Protein 2AYD (pdb70)

GO terms:
  GO:0005634 nucleus (C, IDA)
  GO:0009751 response to salicylic acid (P, IEP)
  GO:0003677 DNA binding (F, IMP)
  GO:0003700 DNA-binding transcription factor activity (F, IDA)
  GO:0045893 positive regulation of DNA-templated transcription (P, IDA)
  GO:0008270 zinc ion binding (F, IDA)
  GO:0009863 salicylic acid mediated signaling pathway (P, IEP)
  GO:0005739 mitochondrion (C, HDA)
  GO:0000976 transcription cis-regulatory region binding (F, IPI)

Nearest PDB structures (foldseek):
  2ayd-assembly1_A  TM=1.013E+00  e=5.199E-15  Arabidopsis thaliana
  8k31-assembly1_B  TM=9.287E-01  e=2.808E-09  Arabidopsis thaliana
  2lex-assembly1_A  TM=8.258E-01  e=3.107E-06  Arabidopsis thaliana
  6j4f-assembly1_F  TM=8.695E-01  e=2.543E-05  Arabidopsis thaliana
  6j4g-assembly1_B  TM=8.367E-01  e=2.135E-05  Arabidopsis thaliana

Sequence (76 aa):
SRIVVHTQTLFDIVNDGYRWRKYGQKSVKGSPYPRSYYRCSSPGCPVKKHVERSSHDTKLLITTYEGKHDHDMPPG

Organism: Arabidopsis thaliana (NCBI:txid3702)

InterPro domains:
  IPR003657 WRKY domain [PF03106] (111-167)
  IPR003657 WRKY domain [PF03106] (307-364)
  IPR003657 WRKY domain [PS50811] (105-169)
  IPR003657 WRKY domain [PS50811] (301-366)
  IPR003657 WRKY domain [SM00774] (110-168)
  IPR003657 WRKY domain [SM00774] (306-365)
  IPR036576 WRKY domain superfamily [G3DSA:2.20.25.80] (103-170)
  IPR036576 WRKY domain superfamily [G3DSA:2.20.25.80] (293-359)
  IPR036576 WRKY domain superfamily [SSF118290] (106-169)
  IPR036576 WRKY domain superfamily [SSF118290] (300-366)
  IPR044810 WRKY transcription factor, plant [PTHR31221] (262-392)

Radius of gyration: 12.63 Å; Cα contacts (8 Å, |Δi|>4): 149; chains: 1; bounding box: 35×25×20 Å

CATH classification: 2.20.25.80

Secondary structure (DSSP, 8-state):
-EEEEEEE-SSS----SS-EEEEEEE--TT-SS-EEEEEE-STT---EEEEEE-SSSTTEEEEEEES--SSPPPP-

B-factor: mean 21.08, std 7.15, range [11.04, 48.12]

Foldseek 3Di:
DKDKDKDQAPDQDDCPLFDWDWDDWDPDPQDPDTKTKIDTPPPPFGKIKIWDQDNVDRSIIMIMMDHDGPDDRDDD

Solvent-accessible surface area: 5563 Å² total; per-residue (Å²): 82,166,111,70,59,111,34,126,29,162,158,82,137,35,140,33,29,52,122,44,152,98,107,28,96,135,112,26,203,65,19,122,111,52,69,14,47,33,133,8,22,27,127,75,19,90,3,93,12,39,15,35,22,10,59,182,46,88,101,31,4,33,3,24,27,78,26,154,50,97,52,127,109,32,119,121

Structure (mmCIF, N/CA/C/O backbone):
data_2AYD
#
_entry.id   2AYD
#
_cell.length_a   45.552
_cell.length_b   45.552
_cell.length_c   68.962
_cell.angle_alpha   90.00
_cell.angle_beta   90.00
_cell.angle_gamma   120.00
#
_symmetry.space_group_name_H-M   'P 32 2 1'
#
loop_
_entity.id
_entity.type
_entity.pdbx_description
1 polymer 'WRKY transcription factor 1'
2 non-polymer 'ZINC ION'
3 non-polymer 'SUCCINIC ACID'
4 water water
#
loop_
_atom_site.group_PDB
_atom_site.id
_atom_site.type_symbol
_atom_site.label_atom_id
_atom_site.label_alt_id
_atom_site.label_comp_id
_atom_site.label_asym_id
_atom_site.label_entity_id
_atom_site.label_seq_id
_atom_site.pdbx_PDB_ins_code
_atom_site.Cartn_x
_atom_site.Cartn_y
_atom_site.Cartn_z
_atom_site.occupancy
_atom_site.B_iso_or_equiv
_atom_site.auth_seq_id
_atom_site.auth_comp_id
_atom_site.auth_asym_id
_atom_site.auth_atom_id
_atom_site.pdbx_PDB_model_num
ATOM 1 N N . SER A 1 1 ? 14.367 4.293 -1.806 1.00 39.36 293 SER A N 1
ATOM 2 C CA . SER A 1 1 ? 15.159 4.469 -0.571 1.00 39.36 293 SER A CA 1
ATOM 3 C C . SER A 1 1 ? 16.488 3.768 -0.791 1.00 37.95 293 SER A C 1
ATOM 4 O O . SER A 1 1 ? 16.642 3.148 -1.825 1.00 39.61 293 SER A O 1
ATOM 7 N N . ARG A 1 2 ? 17.443 3.856 0.143 1.00 35.43 294 ARG A N 1
ATOM 8 C CA . ARG A 1 2 ? 18.766 3.255 -0.078 1.00 33.30 294 ARG A CA 1
ATOM 9 C C . ARG A 1 2 ? 19.235 2.368 1.061 1.00 30.96 294 ARG A C 1
ATOM 10 O O . ARG A 1 2 ? 19.187 2.730 2.240 1.00 29.94 294 ARG A O 1
ATOM 18 N N . ILE A 1 3 ? 19.689 1.178 0.707 1.00 27.25 295 ILE A N 1
ATOM 19 C CA . ILE A 1 3 ? 20.218 0.261 1.698 1.00 25.08 295 ILE A CA 1
ATOM 20 C C . ILE A 1 3 ? 21.411 -0.456 1.129 1.00 21.83 295 ILE A C 1
ATOM 21 O O . ILE A 1 3 ? 21.393 -0.872 -0.017 1.00 18.20 295 ILE A O 1
ATOM 26 N N . VAL A 1 4 ? 22.448 -0.558 1.937 1.00 19.85 296 VAL A N 1
ATOM 27 C CA . VAL A 1 4 ? 23.680 -1.219 1.554 1.00 18.77 296 VAL A CA 1
ATOM 28 C C . VAL A 1 4 ? 23.783 -2.553 2.294 1.00 18.47 296 VAL A C 1
ATOM 29 O O . VAL A 1 4 ? 23.469 -2.664 3.472 1.00 18.75 296 VAL A O 1
ATOM 33 N N . VAL A 1 5 ? 24.256 -3.567 1.586 1.00 17.26 297 VAL A N 1
ATOM 34 C CA . VAL A 1 5 ? 24.486 -4.886 2.128 1.00 17.84 297 VAL A CA 1
ATOM 35 C C . VAL A 1 5 ? 25.881 -5.339 1.725 1.00 17.92 297 VAL A C 1
ATOM 36 O O . VAL A 1 5 ? 26.301 -5.124 0.603 1.00 18.53 297 VAL A O 1
ATOM 40 N N . HIS A 1 6 ? 26.601 -5.932 2.668 1.00 16.85 298 HIS A N 1
ATOM 41 C CA . HIS A 1 6 ? 27.908 -6.503 2.437 1.00 16.71 298 HIS A CA 1
ATOM 42 C C . HIS A 1 6 ? 27.775 -8.013 2.535 1.00 16.05 298 HIS A C 1
ATOM 43 O O . HIS A 1 6 ? 27.092 -8.517 3.420 1.00 17.32 298 HIS A O 1
ATOM 50 N N . THR A 1 7 ? 28.447 -8.731 1.635 1.00 15.47 299 THR A N 1
ATOM 51 C CA . THR A 1 7 ? 28.449 -10.165 1.614 1.00 16.25 299 THR A CA 1
ATOM 52 C C . THR A 1 7 ? 29.881 -10.666 1.536 1.00 16.82 299 THR A C 1
ATOM 53 O O . THR A 1 7 ? 30.631 -10.270 0.657 1.00 16.11 299 THR A O 1
ATOM 57 N N . GLN A 1 8 ? 30.259 -11.550 2.445 1.00 15.92 300 GLN A N 1
ATOM 58 C CA . GLN A 1 8 ? 31.570 -12.158 2.389 1.00 17.14 300 GLN A CA 1
ATOM 59 C C . GLN A 1 8 ? 31.498 -13.384 1.492 1.00 16.48 300 GLN A C 1
ATOM 60 O O . GLN A 1 8 ? 3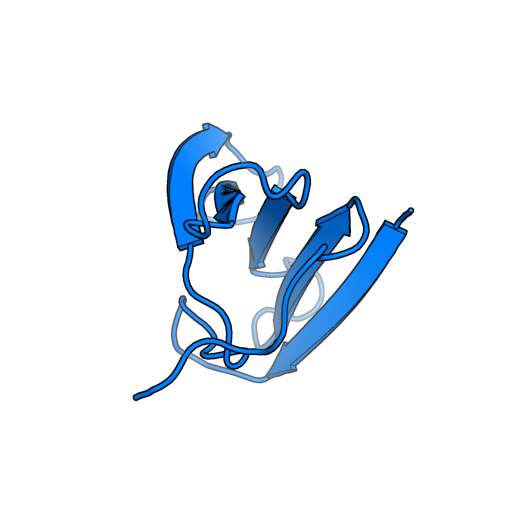0.886 -14.386 1.845 1.00 16.76 300 GLN A O 1
ATOM 66 N N . THR A 1 9 ? 32.041 -13.260 0.281 1.00 15.84 301 THR A N 1
ATOM 67 C CA . THR A 1 9 ? 31.924 -14.306 -0.712 1.00 16.18 301 THR A CA 1
ATOM 68 C C . THR A 1 9 ? 32.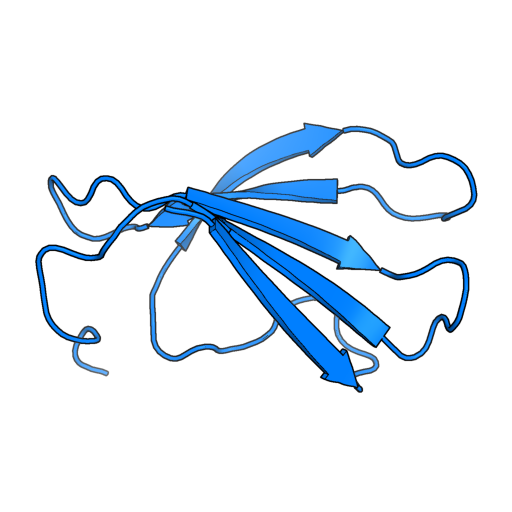994 -14.184 -1.761 1.00 15.28 301 THR A C 1
ATOM 69 O O . THR A 1 9 ? 33.410 -13.086 -2.138 1.00 16.18 301 THR A O 1
ATOM 73 N N . LEU A 1 10 ? 33.449 -15.346 -2.230 1.00 16.00 302 LEU A N 1
ATOM 74 C CA . LEU A 1 10 ? 34.417 -15.405 -3.310 1.00 16.25 302 LEU A CA 1
ATOM 75 C C . LEU A 1 10 ? 33.760 -15.413 -4.676 1.00 16.54 302 LEU A C 1
ATOM 76 O O . LEU A 1 10 ? 34.443 -15.300 -5.675 1.00 16.72 302 LEU A O 1
ATOM 81 N N . PHE A 1 11 ? 32.439 -15.575 -4.716 1.00 16.40 303 PHE A N 1
ATOM 82 C CA . PHE A 1 11 ? 31.661 -15.493 -5.955 1.00 16.37 303 PHE A CA 1
ATOM 83 C C . PHE A 1 11 ? 31.182 -14.072 -6.202 1.00 18.22 303 PHE A C 1
ATOM 84 O O . PHE A 1 11 ? 31.185 -13.236 -5.308 1.00 18.34 303 PHE A O 1
ATOM 92 N N . ASP A 1 12 ? 30.771 -13.796 -7.433 1.00 19.20 304 ASP A N 1
ATOM 93 C CA . ASP A 1 12 ? 30.429 -12.428 -7.821 1.00 19.51 304 ASP A CA 1
ATOM 94 C C . ASP A 1 12 ? 28.938 -12.148 -7.921 1.00 19.27 304 ASP A C 1
ATOM 95 O O . ASP A 1 12 ? 28.570 -11.019 -8.219 1.00 18.50 304 ASP A O 1
ATOM 100 N N . ILE A 1 13 ? 28.120 -13.140 -7.640 1.00 20.44 305 ILE A N 1
ATOM 101 C CA . ILE A 1 13 ? 26.668 -12.978 -7.535 1.00 20.90 305 ILE A CA 1
ATOM 102 C C . ILE A 1 13 ? 26.217 -13.493 -6.158 1.00 22.03 305 ILE A C 1
ATOM 103 O O . ILE A 1 13 ? 26.676 -14.544 -5.694 1.00 24.00 305 ILE A O 1
ATOM 108 N N . VAL A 1 14 ? 25.343 -12.727 -5.510 1.00 21.65 306 VAL A N 1
ATOM 109 C CA . VAL A 1 14 ? 24.771 -13.058 -4.211 1.00 22.84 306 VAL A CA 1
ATOM 110 C C . VAL A 1 14 ? 23.295 -13.391 -4.478 1.00 21.96 306 VAL A C 1
ATOM 111 O O . VAL A 1 14 ? 22.621 -12.608 -5.138 1.00 21.71 306 VAL A O 1
ATOM 115 N N . ASN A 1 15 ? 22.807 -14.536 -4.012 1.00 21.52 307 ASN A N 1
ATOM 116 C CA . ASN A 1 15 ? 21.363 -14.818 -4.030 1.00 21.35 307 ASN A CA 1
ATOM 117 C C . ASN A 1 15 ? 20.696 -14.156 -2.833 1.00 19.76 307 ASN A C 1
ATOM 118 O O . ASN A 1 15 ? 20.831 -14.597 -1.682 1.00 20.94 307 ASN A O 1
ATOM 123 N N . ASP A 1 16 ? 19.997 -13.061 -3.096 1.00 18.15 308 ASP A N 1
ATOM 124 C CA . ASP A 1 16 ? 19.288 -12.302 -2.091 1.00 16.62 308 ASP A CA 1
ATOM 125 C C . ASP A 1 16 ? 17.780 -12.570 -2.029 1.00 17.27 308 ASP A C 1
ATOM 126 O O . ASP A 1 16 ? 17.053 -11.881 -1.309 1.00 19.09 308 ASP A O 1
ATOM 131 N N . GLY A 1 17 ? 17.368 -13.607 -2.731 1.00 18.34 309 GLY A N 1
ATOM 132 C CA . GLY A 1 17 ? 15.990 -14.099 -2.712 1.00 18.75 309 GLY A CA 1
ATOM 133 C C . GLY A 1 17 ? 15.124 -13.425 -3.741 1.00 19.09 309 GLY A C 1
ATOM 134 O O . GLY A 1 17 ? 14.026 -13.877 -4.054 1.00 20.72 309 GLY A O 1
ATOM 135 N N . TYR A 1 18 ? 15.644 -12.364 -4.320 1.00 16.97 310 TYR A N 1
ATOM 136 C CA . TYR A 1 18 ? 14.954 -11.685 -5.413 1.00 16.81 310 TYR A CA 1
ATOM 137 C C . TYR A 1 18 ? 15.605 -12.044 -6.751 1.00 16.92 310 TYR A C 1
ATOM 138 O O . TYR A 1 18 ? 16.692 -12.645 -6.799 1.00 17.82 310 TYR A O 1
ATOM 147 N N . ARG A 1 19 ? 14.939 -11.682 -7.836 1.00 16.90 311 ARG A N 1
ATOM 148 C CA . ARG A 1 19 ? 15.453 -11.870 -9.170 1.00 17.31 311 ARG A CA 1
ATOM 149 C C . ARG A 1 19 ? 15.698 -10.533 -9.860 1.00 16.77 311 ARG A C 1
ATOM 150 O O . ARG A 1 19 ? 14.986 -9.559 -9.613 1.00 15.94 311 ARG A O 1
ATOM 158 N N . TRP A 1 20 ? 16.761 -10.525 -10.648 1.00 15.18 312 TRP A N 1
ATOM 159 C CA . TRP A 1 20 ? 17.372 -9.305 -11.164 1.00 14.36 312 TRP A CA 1
ATOM 160 C C . TRP A 1 20 ? 17.770 -9.478 -12.604 1.00 14.18 312 TRP A C 1
ATOM 161 O O . TRP A 1 20 ? 18.092 -10.571 -13.076 1.00 14.81 312 TRP A O 1
ATOM 172 N N . ARG A 1 21 ? 17.732 -8.361 -13.322 1.00 14.46 313 ARG A N 1
ATOM 173 C CA . ARG A 1 21 ? 18.218 -8.282 -14.688 1.00 15.59 313 ARG A CA 1
ATOM 174 C C . ARG A 1 21 ? 19.307 -7.263 -14.801 1.00 14.84 313 ARG A C 1
ATOM 175 O O . ARG A 1 21 ? 19.112 -6.104 -14.483 1.00 15.92 313 ARG A O 1
ATOM 183 N N . LYS A 1 22 ? 20.477 -7.697 -15.219 1.00 15.59 314 LYS A N 1
ATOM 184 C CA . LYS A 1 22 ? 21.593 -6.794 -15.409 1.00 15.14 314 LYS A CA 1
ATOM 185 C C . LYS A 1 22 ? 21.351 -5.929 -16.642 1.00 15.73 314 LYS A C 1
ATOM 186 O O . LYS A 1 22 ? 20.975 -6.453 -17.695 1.00 17.91 314 LYS A O 1
ATOM 192 N N . TYR A 1 23 ? 21.646 -4.639 -16.549 1.00 16.42 315 TYR A N 1
ATOM 193 C CA . TYR A 1 23 ? 21.510 -3.756 -17.710 1.00 17.01 315 TYR A CA 1
ATOM 194 C C . TYR A 1 23 ? 22.769 -2.962 -18.081 1.00 18.15 315 TYR A C 1
ATOM 195 O O . TYR A 1 23 ? 22.809 -2.294 -19.147 1.00 20.17 315 TYR A O 1
ATOM 204 N N . GLY A 1 24 ? 23.779 -2.988 -17.230 1.00 18.87 316 GLY A N 1
ATOM 205 C CA . GLY A 1 24 ? 25.012 -2.282 -17.532 1.00 20.42 316 GLY A CA 1
ATOM 206 C C . GLY A 1 24 ? 26.109 -2.510 -16.509 1.00 21.34 316 GLY A C 1
ATOM 207 O O . GLY A 1 24 ? 25.926 -3.189 -15.498 1.00 19.65 316 GLY A O 1
ATOM 208 N N . GLN A 1 25 ? 27.271 -1.940 -16.812 1.00 22.83 317 GLN A N 1
ATOM 209 C CA . GLN A 1 25 ? 28.470 -2.068 -16.003 1.00 24.67 317 GLN A CA 1
ATOM 210 C C . GLN A 1 25 ? 29.222 -0.754 -16.083 1.00 24.98 317 GLN A C 1
ATOM 211 O O . GLN A 1 25 ? 29.164 -0.060 -17.100 1.00 25.98 317 GLN A O 1
ATOM 217 N N . LYS A 1 26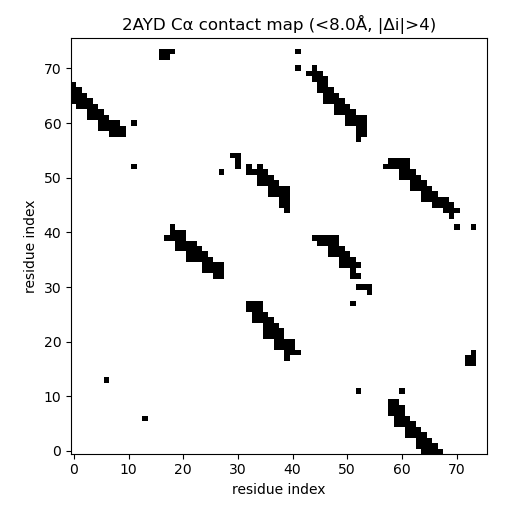 ? 29.904 -0.383 -15.009 1.00 24.49 318 LYS A N 1
ATOM 218 C CA . LYS A 1 26 ? 30.845 0.736 -15.066 1.00 25.47 318 LYS A CA 1
ATOM 219 C C . LYS A 1 26 ? 32.140 0.291 -14.407 1.00 25.16 318 LYS A C 1
ATOM 220 O O . LYS A 1 26 ? 32.145 -0.567 -13.540 1.00 23.14 318 LYS A O 1
ATOM 226 N N . SER A 1 27 ? 33.239 0.885 -14.833 1.00 24.75 319 SER A N 1
ATOM 227 C CA . SER A 1 27 ? 34.514 0.667 -14.156 1.00 25.91 319 SER A CA 1
ATOM 228 C C . SER A 1 27 ? 34.519 1.196 -12.715 1.00 26.26 319 SER A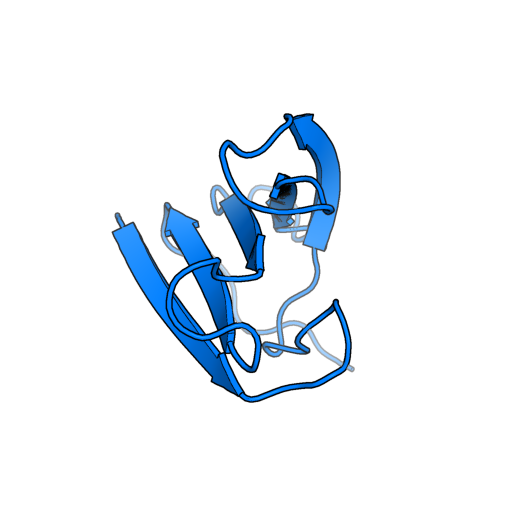 C 1
ATOM 229 O O . SER A 1 27 ? 33.793 2.128 -12.342 1.00 26.21 319 SER A O 1
ATOM 232 N N . VAL A 1 28 ? 35.375 0.600 -11.905 1.00 26.91 320 VAL A N 1
ATOM 233 C CA . VAL A 1 28 ? 35.462 0.919 -10.493 1.00 28.15 320 VAL A CA 1
ATOM 234 C C . VAL A 1 28 ? 36.908 1.241 -10.205 1.00 28.84 320 VAL A C 1
ATOM 235 O O . VAL A 1 28 ? 37.786 0.410 -10.434 1.00 29.13 320 VAL A O 1
ATOM 239 N N . LYS A 1 29 ? 37.157 2.462 -9.730 1.00 29.88 321 LYS A N 1
ATOM 240 C CA . LYS A 1 29 ? 38.505 2.837 -9.307 1.00 3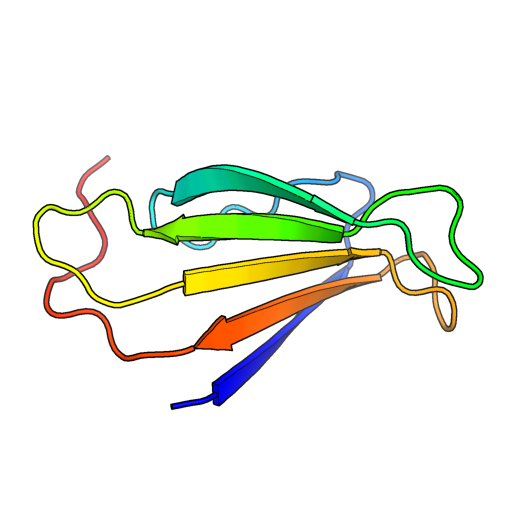1.18 321 LYS A CA 1
ATOM 241 C C . LYS A 1 29 ? 39.008 1.896 -8.210 1.00 30.42 321 LYS A C 1
ATOM 242 O O . LYS A 1 29 ? 38.320 1.682 -7.203 1.00 32.06 321 LYS A O 1
ATOM 248 N N . GLY A 1 30 ? 40.184 1.300 -8.418 1.00 29.97 322 GLY A N 1
ATOM 249 C CA . GLY A 1 30 ? 40.837 0.486 -7.395 1.00 28.14 322 GLY A CA 1
ATOM 250 C C . GLY A 1 30 ? 40.470 -0.994 -7.359 1.00 27.15 322 GLY A C 1
ATOM 251 O O . GLY A 1 30 ? 40.959 -1.746 -6.503 1.00 27.59 322 GLY A O 1
ATOM 252 N N . SER A 1 31 ? 39.597 -1.426 -8.263 1.00 25.39 323 SER A N 1
ATOM 253 C CA . SER A 1 31 ? 39.170 -2.840 -8.309 1.00 25.06 323 SER A CA 1
ATOM 254 C C . SER A 1 31 ? 39.385 -3.361 -9.715 1.00 24.42 323 SER A C 1
ATOM 255 O O . SER A 1 31 ? 39.139 -2.634 -10.664 1.00 24.53 323 SER A O 1
ATOM 258 N N . PRO A 1 32 ? 39.787 -4.625 -9.858 1.00 24.28 324 PRO A N 1
ATOM 259 C CA . PRO A 1 32 ? 39.854 -5.216 -11.206 1.00 23.47 324 PRO A CA 1
ATOM 260 C C . PRO A 1 32 ? 38.507 -5.318 -11.901 1.00 23.17 324 PRO A C 1
ATOM 261 O O . PRO A 1 32 ? 38.482 -5.376 -13.136 1.00 22.61 324 PRO A O 1
ATOM 265 N N . TYR A 1 33 ? 37.405 -5.326 -11.134 1.00 22.93 325 TYR A N 1
ATOM 266 C CA . TYR A 1 33 ? 36.118 -5.782 -11.651 1.00 23.08 325 TYR A CA 1
ATOM 267 C C . TYR A 1 33 ? 35.170 -4.623 -11.771 1.00 22.65 325 TYR A C 1
ATOM 268 O O . TYR A 1 33 ? 35.293 -3.608 -11.075 1.00 22.18 325 TYR A O 1
ATOM 277 N N . PRO A 1 34 ? 34.191 -4.749 -12.644 1.00 23.01 326 PRO A N 1
ATOM 278 C CA . PRO A 1 34 ? 33.282 -3.633 -12.776 1.00 22.66 326 PRO A CA 1
ATOM 279 C C . PRO A 1 34 ? 32.198 -3.669 -11.696 1.00 21.68 326 PRO A C 1
ATOM 280 O O . PRO A 1 34 ? 32.059 -4.631 -10.919 1.00 22.33 326 PRO A O 1
ATOM 284 N N . ARG A 1 35 ? 31.446 -2.579 -11.694 1.00 20.19 327 ARG A N 1
ATOM 285 C CA . ARG A 1 35 ? 30.228 -2.463 -10.918 1.00 19.20 327 ARG A CA 1
ATOM 286 C C . ARG A 1 35 ? 29.136 -2.820 -11.872 1.00 19.05 327 ARG A C 1
ATOM 287 O O . ARG A 1 35 ? 29.084 -2.254 -12.974 1.00 19.80 327 ARG A O 1
ATOM 295 N N . SER A 1 36 ? 28.265 -3.724 -11.451 1.00 17.27 328 SER A N 1
ATOM 296 C CA . SER A 1 36 ? 27.170 -4.237 -12.267 1.00 17.12 328 SER A CA 1
ATOM 297 C C . SER A 1 36 ? 25.877 -3.592 -11.785 1.00 15.43 328 SER A C 1
ATOM 298 O O . SER A 1 36 ? 25.631 -3.477 -10.576 1.00 15.89 328 SER A O 1
ATOM 301 N N . TYR A 1 37 ? 25.078 -3.148 -12.755 1.00 14.64 329 TYR A N 1
ATOM 302 C CA . TYR A 1 37 ? 23.823 -2.492 -12.490 1.00 15.53 329 TYR A CA 1
ATOM 303 C C . TYR A 1 37 ? 22.677 -3.414 -12.888 1.00 14.73 329 TYR A C 1
ATOM 304 O O . TYR A 1 37 ? 22.650 -3.969 -13.984 1.00 14.91 329 TYR A O 1
ATOM 313 N N . TYR A 1 38 ? 21.696 -3.513 -11.982 1.00 14.09 330 TYR A N 1
ATOM 314 C CA . TYR A 1 38 ? 20.536 -4.390 -12.136 1.00 13.94 330 TYR A CA 1
ATOM 315 C C . TYR A 1 38 ? 19.241 -3.666 -11.822 1.00 13.56 330 TYR A C 1
ATOM 316 O O . TYR A 1 38 ? 19.200 -2.742 -11.026 1.00 15.00 330 TYR A O 1
ATOM 325 N N . ARG A 1 39 ? 18.160 -4.109 -12.442 1.00 14.22 331 ARG A N 1
ATOM 326 C CA . ARG A 1 39 ? 16.787 -3.798 -12.002 1.00 14.13 331 ARG A CA 1
ATOM 327 C C . ARG A 1 39 ? 16.125 -5.072 -11.505 1.00 14.21 331 ARG A C 1
ATOM 328 O O . ARG A 1 39 ? 16.382 -6.168 -12.004 1.00 14.46 331 ARG A O 1
ATOM 336 N N . CYS A 1 40 ? 15.240 -4.939 -10.523 1.00 13.16 332 CYS A N 1
ATOM 337 C CA . CYS A 1 40 ? 14.413 -6.067 -10.127 1.00 13.55 332 CYS A CA 1
ATOM 338 C C . CYS A 1 40 ? 13.650 -6.596 -11.362 1.00 13.79 332 CYS A C 1
ATOM 339 O O . CYS A 1 40 ? 13.196 -5.812 -12.216 1.00 16.49 332 CYS A O 1
ATOM 342 N N . SER A 1 41 ? 13.498 -7.914 -11.469 1.00 13.84 333 SER A N 1
ATOM 343 C CA . SER A 1 41 ? 12.833 -8.529 -12.626 1.00 14.29 333 SER A CA 1
ATOM 344 C C . SER A 1 41 ? 11.284 -8.571 -12.500 1.00 13.54 333 SER A C 1
ATOM 345 O O . SER A 1 41 ? 10.594 -8.856 -13.450 1.00 14.89 333 SER A O 1
ATOM 348 N N . SER A 1 42 ? 10.754 -8.223 -11.333 1.00 13.53 334 SER A N 1
ATOM 349 C CA . SER A 1 42 ? 9.323 -8.340 -11.116 1.00 12.99 334 SER A CA 1
ATOM 350 C C . SER A 1 42 ? 8.618 -7.224 -11.870 1.00 14.99 334 SER A C 1
ATOM 351 O O . SER A 1 4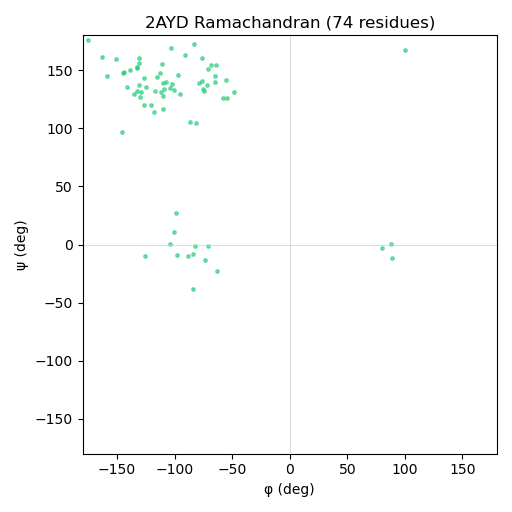2 ? 9.004 -6.026 -11.769 1.00 14.67 334 SER A O 1
ATOM 354 N N . PRO A 1 43 ? 7.573 -7.566 -12.612 1.00 15.18 335 PRO A N 1
ATOM 355 C CA . PRO A 1 43 ? 6.875 -6.557 -13.425 1.00 15.83 335 PRO A CA 1
ATOM 356 C C . PRO A 1 43 ? 6.414 -5.347 -12.604 1.00 16.49 335 PRO A C 1
ATOM 357 O O . PRO A 1 43 ? 5.761 -5.503 -11.568 1.00 16.23 335 PRO A O 1
ATOM 361 N N . GLY A 1 44 ? 6.804 -4.158 -13.056 1.00 17.28 336 GLY A N 1
ATOM 362 C CA . GLY A 1 44 ? 6.391 -2.920 -12.441 1.00 17.02 336 GLY A CA 1
ATOM 363 C C . GLY A 1 44 ? 7.148 -2.500 -11.190 1.00 17.15 336 GLY A C 1
ATOM 364 O O . GLY A 1 44 ? 6.848 -1.457 -10.617 1.00 18.32 336 GLY A O 1
ATOM 365 N N . CYS A 1 45 ? 8.084 -3.334 -10.729 1.00 15.79 337 CYS A N 1
ATOM 366 C CA . CYS A 1 45 ? 8.798 -3.070 -9.484 1.00 14.96 337 CYS A CA 1
ATOM 367 C C . CYS A 1 45 ? 9.816 -1.971 -9.727 1.00 14.30 337 CYS A C 1
ATOM 368 O O . CYS A 1 45 ? 10.537 -2.012 -10.760 1.00 15.74 337 CYS A O 1
ATOM 371 N N . PRO A 1 46 ? 9.880 -0.976 -8.831 1.00 14.57 338 PRO A N 1
ATOM 372 C CA . PRO A 1 46 ? 10.865 0.109 -8.981 1.00 14.68 338 PRO A CA 1
ATOM 373 C C . PRO A 1 46 ? 12.277 -0.156 -8.475 1.00 15.55 338 PRO A C 1
ATOM 374 O O . PRO A 1 46 ? 13.142 0.744 -8.558 1.00 15.24 338 PRO A O 1
ATOM 378 N N . VAL A 1 47 ? 12.535 -1.321 -7.907 1.00 14.43 339 VAL A N 1
ATOM 379 C CA . VAL A 1 47 ? 13.806 -1.518 -7.238 1.00 14.70 339 VAL A CA 1
ATOM 380 C C . VAL A 1 47 ? 14.953 -1.726 -8.230 1.00 13.74 339 VAL A C 1
ATOM 381 O O . VAL A 1 47 ? 14.816 -2.366 -9.271 1.00 13.78 339 VAL A O 1
ATOM 385 N N . LYS A 1 48 ? 16.090 -1.124 -7.882 1.00 14.68 340 LYS A N 1
ATOM 386 C CA . LYS A 1 48 ? 17.328 -1.297 -8.613 1.00 15.90 340 LYS A CA 1
ATOM 387 C C . LYS A 1 48 ? 18.431 -1.615 -7.608 1.00 14.52 340 LYS A C 1
ATOM 388 O O . LYS A 1 48 ? 18.285 -1.348 -6.407 1.00 15.86 340 LYS A O 1
ATOM 394 N N . LYS A 1 49 ? 19.519 -2.192 -8.086 1.00 14.77 341 LYS A N 1
ATOM 395 C CA . LYS A 1 49 ? 20.707 -2.338 -7.244 1.00 14.40 341 LYS A CA 1
ATOM 396 C C . LYS A 1 49 ? 21.952 -2.327 -8.079 1.00 13.85 341 LYS A C 1
ATOM 397 O O . LYS A 1 49 ? 21.926 -2.580 -9.278 1.00 14.33 341 LYS A O 1
ATOM 403 N N . HIS A 1 50 ? 23.083 -2.030 -7.461 1.00 14.00 342 HIS A N 1
ATOM 404 C CA . HIS A 1 50 ? 24.354 -2.250 -8.142 1.00 14.18 342 HIS A CA 1
ATOM 405 C C . HIS A 1 50 ? 25.287 -3.005 -7.202 1.00 13.94 342 HIS A C 1
ATOM 406 O O . HIS A 1 50 ? 25.112 -2.956 -5.974 1.00 14.60 342 HIS A O 1
ATOM 413 N N . VAL A 1 51 ? 26.250 -3.697 -7.787 1.00 13.66 343 VAL A N 1
ATOM 414 C CA . VAL A 1 51 ? 27.110 -4.642 -7.085 1.00 15.36 343 VAL A CA 1
ATOM 415 C C . VAL A 1 51 ? 28.542 -4.444 -7.500 1.00 14.48 343 VAL A C 1
ATOM 416 O O . VAL A 1 51 ? 28.854 -4.401 -8.696 1.00 15.84 343 VAL A O 1
ATOM 420 N N . GLU A 1 52 ? 29.427 -4.326 -6.508 1.00 15.37 344 GLU A N 1
ATOM 421 C CA . GLU A 1 52 ? 30.837 -4.209 -6.803 1.00 14.72 344 GLU A CA 1
ATOM 422 C C . GLU A 1 52 ? 31.649 -4.930 -5.748 1.00 15.49 344 GLU A C 1
ATOM 423 O O . GLU A 1 52 ? 31.246 -4.984 -4.606 1.00 16.24 344 GLU A O 1
ATOM 429 N N . ARG A 1 53 ? 32.805 -5.490 -6.130 1.00 14.88 345 ARG A N 1
ATOM 430 C CA . ARG A 1 53 ? 33.705 -6.019 -5.108 1.00 14.40 345 ARG A CA 1
ATOM 431 C C . ARG A 1 53 ? 34.494 -4.880 -4.453 1.00 13.31 345 ARG A C 1
ATOM 432 O O . ARG A 1 53 ? 34.928 -3.932 -5.102 1.00 14.93 345 ARG A O 1
ATOM 440 N N . SER A 1 54 ? 34.646 -4.980 -3.148 1.00 12.35 346 SER A N 1
ATOM 441 C CA . SER A 1 54 ? 35.368 -3.990 -2.376 1.00 13.85 346 SER A CA 1
ATOM 442 C C . SER A 1 54 ? 36.832 -3.941 -2.729 1.00 15.66 346 SER A C 1
ATOM 443 O O . SER A 1 54 ? 37.407 -4.974 -3.040 1.00 16.17 346 SER A O 1
ATOM 446 N N . SER A 1 55 ? 37.422 -2.751 -2.702 1.00 17.55 347 SER A N 1
ATOM 447 C CA . SER A 1 55 ? 38.887 -2.603 -2.779 1.00 19.09 347 SER A CA 1
ATOM 448 C C . SER A 1 55 ? 39.487 -2.425 -1.396 1.00 19.92 347 SER A C 1
ATOM 449 O O . SER A 1 55 ? 40.709 -2.453 -1.243 1.00 21.57 347 SER A O 1
ATOM 452 N N . HIS A 1 56 ? 38.652 -2.241 -0.380 1.00 17.76 348 HIS A N 1
ATOM 453 C CA . HIS A 1 56 ? 39.146 -2.116 0.994 1.00 17.32 348 HIS A CA 1
ATOM 454 C C . HIS A 1 56 ? 39.367 -3.455 1.640 1.00 17.73 348 HIS A C 1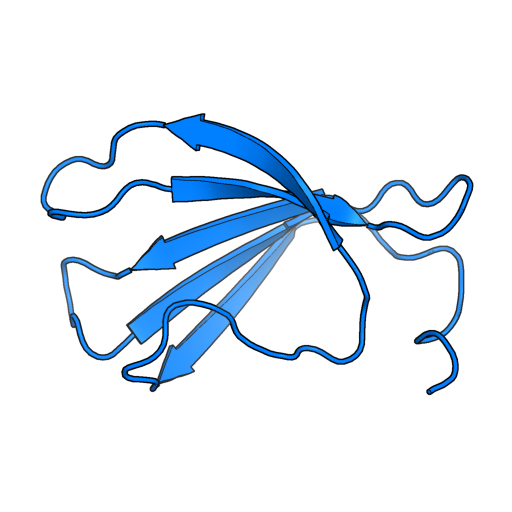
ATOM 455 O O . HIS A 1 56 ? 40.347 -3.671 2.388 1.00 19.17 348 HIS A O 1
ATOM 462 N N . ASP A 1 57 ? 38.465 -4.376 1.354 1.00 15.41 349 ASP A N 1
ATOM 463 C CA . ASP A 1 57 ? 38.507 -5.746 1.841 1.00 16.42 349 ASP A CA 1
ATOM 464 C C . ASP A 1 57 ? 37.941 -6.601 0.732 1.00 15.71 349 ASP A C 1
ATOM 465 O O . ASP A 1 57 ? 36.730 -6.712 0.579 1.00 15.11 349 ASP A O 1
ATOM 470 N N . THR A 1 58 ? 38.816 -7.193 -0.089 1.00 16.81 350 THR A N 1
ATOM 471 C CA . THR A 1 58 ? 38.340 -7.840 -1.322 1.00 16.60 350 THR A CA 1
ATOM 472 C C . THR A 1 58 ? 37.559 -9.121 -1.106 1.00 16.71 350 THR A C 1
ATOM 473 O O . THR A 1 58 ? 37.073 -9.694 -2.046 1.00 17.64 350 THR A O 1
ATOM 477 N N . LYS A 1 59 ? 37.396 -9.568 0.134 1.00 16.42 351 LYS A N 1
ATOM 478 C CA . LYS A 1 59 ? 36.499 -10.675 0.431 1.00 17.19 351 LYS A CA 1
ATOM 479 C C . LYS A 1 59 ? 35.054 -10.250 0.328 1.00 15.81 351 LYS A C 1
ATOM 480 O O . LYS A 1 59 ? 34.179 -11.121 0.355 1.00 16.67 351 LYS A O 1
ATOM 486 N N . LEU A 1 60 ? 34.795 -8.940 0.275 1.00 14.18 352 LEU A N 1
ATOM 487 C CA . LEU A 1 60 ? 33.429 -8.423 0.303 1.00 14.98 352 LEU A CA 1
ATOM 488 C C . LEU A 1 60 ? 32.889 -8.000 -1.025 1.00 14.29 352 LEU A C 1
ATOM 489 O O . LEU A 1 60 ? 33.543 -7.288 -1.781 1.00 14.46 352 LEU A O 1
ATOM 494 N N . LEU A 1 61 ? 31.621 -8.358 -1.247 1.00 14.78 353 LEU A N 1
ATOM 495 C CA . LEU A 1 61 ? 30.790 -7.780 -2.292 1.00 15.01 353 LEU A CA 1
ATOM 496 C C . LEU A 1 61 ? 29.898 -6.750 -1.647 1.00 15.09 353 LEU A C 1
ATOM 497 O O . LEU A 1 61 ? 29.285 -7.009 -0.605 1.00 15.02 353 LEU A O 1
ATOM 502 N N . ILE A 1 62 ? 29.828 -5.583 -2.272 1.00 14.48 354 ILE A N 1
ATOM 503 C CA . ILE A 1 62 ? 29.051 -4.458 -1.770 1.00 15.08 354 ILE A CA 1
ATOM 504 C C . ILE A 1 62 ? 27.878 -4.240 -2.673 1.00 14.61 354 ILE A C 1
ATOM 505 O O . ILE A 1 62 ? 28.026 -3.927 -3.860 1.00 14.08 354 ILE A O 1
ATOM 510 N N . THR A 1 63 ? 26.681 -4.419 -2.120 1.00 14.67 355 THR A N 1
ATOM 511 C CA . THR A 1 63 ? 25.460 -4.250 -2.891 1.00 14.66 355 THR A CA 1
ATOM 512 C C . THR A 1 63 ? 24.719 -3.023 -2.376 1.00 14.74 355 THR A C 1
ATOM 513 O O . THR A 1 63 ? 24.479 -2.901 -1.164 1.00 16.21 355 THR A O 1
ATOM 517 N N . THR A 1 64 ? 24.313 -2.149 -3.286 1.00 14.62 356 THR A N 1
ATOM 518 C CA . THR A 1 64 ? 23.562 -0.949 -2.950 1.00 16.02 356 THR A CA 1
ATOM 519 C C . THR A 1 64 ? 22.206 -1.024 -3.618 1.00 16.64 356 THR A C 1
ATOM 520 O O . THR A 1 64 ? 22.140 -1.020 -4.838 1.00 16.47 356 THR A O 1
ATOM 524 N N . TYR A 1 65 ? 21.163 -1.118 -2.805 1.00 17.13 357 TYR A N 1
ATOM 525 C CA . TYR A 1 65 ? 19.792 -1.166 -3.268 1.00 17.40 357 TYR A CA 1
ATOM 526 C C . TYR A 1 65 ? 19.145 0.202 -3.202 1.00 18.24 357 TYR A C 1
ATOM 527 O O . TYR A 1 65 ? 19.430 0.967 -2.283 1.00 20.14 357 TYR A O 1
ATOM 536 N N . GLU A 1 66 ? 18.264 0.476 -4.161 1.00 19.16 358 GLU A N 1
ATOM 537 C CA . GLU A 1 66 ? 17.425 1.670 -4.155 1.00 19.99 358 GLU A CA 1
ATOM 538 C C . GLU A 1 66 ? 15.981 1.306 -4.451 1.00 19.35 358 GLU A C 1
ATOM 539 O O . GLU A 1 66 ? 15.700 0.597 -5.394 1.00 18.62 358 GLU A O 1
ATOM 545 N N . GLY A 1 67 ? 15.058 1.822 -3.649 1.00 19.65 359 GLY A N 1
ATOM 546 C CA . GLY A 1 67 ? 13.655 1.594 -3.891 1.00 19.26 359 GLY A CA 1
ATOM 547 C C . GLY A 1 67 ? 13.126 0.507 -2.985 1.00 19.08 359 GLY A C 1
ATOM 548 O O . GLY A 1 67 ? 13.883 -0.211 -2.327 1.00 19.97 359 GLY A O 1
ATOM 549 N N . LYS A 1 68 ? 11.808 0.411 -2.961 1.00 19.13 360 LYS A N 1
ATOM 550 C CA . LYS A 1 68 ? 11.108 -0.604 -2.170 1.00 19.77 360 LYS A CA 1
ATOM 551 C C . LYS A 1 68 ? 10.329 -1.526 -3.102 1.00 17.75 360 LYS A C 1
ATOM 552 O O . LYS A 1 68 ? 9.632 -1.069 -4.015 1.00 17.46 360 LYS A O 1
ATOM 558 N N . HIS A 1 69 ? 10.468 -2.840 -2.906 1.00 16.34 361 HIS A N 1
ATOM 559 C CA . HIS A 1 69 ? 9.739 -3.808 -3.737 1.00 16.12 361 HIS A CA 1
ATOM 560 C C . HIS A 1 69 ? 8.233 -3.668 -3.498 1.00 15.41 361 HIS A C 1
ATOM 561 O O . HIS A 1 69 ? 7.812 -3.493 -2.373 1.00 17.40 361 HIS A O 1
ATOM 568 N N . ASP A 1 70 ? 7.455 -3.757 -4.568 1.00 16.37 362 ASP A N 1
ATOM 569 C CA . ASP A 1 70 ? 5.979 -3.734 -4.500 1.00 15.14 362 ASP A CA 1
ATOM 570 C C . ASP A 1 70 ? 5.348 -5.140 -4.568 1.00 15.11 362 ASP A C 1
ATOM 571 O O . ASP A 1 70 ? 4.205 -5.329 -4.963 1.00 16.16 362 ASP A O 1
ATOM 576 N N . HIS A 1 71 ? 6.131 -6.116 -4.125 1.00 14.09 363 HIS A N 1
ATOM 577 C CA . HIS A 1 71 ? 5.795 -7.507 -4.241 1.00 14.06 363 HIS A CA 1
ATOM 578 C C . HIS A 1 71 ? 6.668 -8.303 -3.276 1.00 14.01 363 HIS A C 1
ATOM 579 O O . HIS A 1 71 ? 7.722 -7.841 -2.816 1.00 13.65 363 HIS A O 1
ATOM 586 N N . ASP A 1 72 ? 6.223 -9.518 -2.984 1.00 14.77 364 ASP A N 1
ATOM 587 C CA . ASP A 1 72 ? 6.975 -10.463 -2.183 1.00 14.97 364 ASP A CA 1
ATOM 588 C C . ASP A 1 72 ? 8.109 -11.110 -2.946 1.00 15.00 364 ASP A C 1
ATOM 589 O O . ASP A 1 72 ? 8.108 -11.127 -4.167 1.00 15.39 364 ASP A O 1
ATOM 594 N N . MET A 1 73 ? 9.068 -11.656 -2.196 1.00 16.91 365 MET A N 1
ATOM 595 C CA . MET A 1 73 ? 10.133 -12.449 -2.809 1.00 17.76 365 MET A CA 1
ATOM 596 C C . MET A 1 73 ? 9.505 -13.438 -3.752 1.00 17.72 365 MET A C 1
ATOM 597 O O . MET A 1 73 ? 8.507 -14.095 -3.392 1.00 17.38 365 MET A O 1
ATOM 602 N N . PRO A 1 74 ? 10.006 -13.542 -4.973 1.00 16.51 366 PRO A N 1
ATOM 603 C CA . PRO A 1 74 ? 9.347 -14.394 -5.959 1.00 17.25 366 PRO A CA 1
ATOM 604 C C . PRO A 1 74 ? 9.449 -15.879 -5.620 1.00 18.04 366 PRO A C 1
ATOM 605 O O . PRO A 1 74 ? 10.342 -16.305 -4.907 1.00 18.65 366 PRO A O 1
ATOM 609 N N . PRO A 1 75 ? 8.508 -16.649 -6.114 1.00 20.57 367 PRO A N 1
ATOM 610 C CA . PRO A 1 75 ? 8.546 -18.078 -5.839 1.00 21.45 367 PRO A CA 1
ATOM 611 C C . PRO A 1 75 ? 9.693 -18.766 -6.593 1.00 23.14 367 PRO A C 1
ATOM 612 O O . P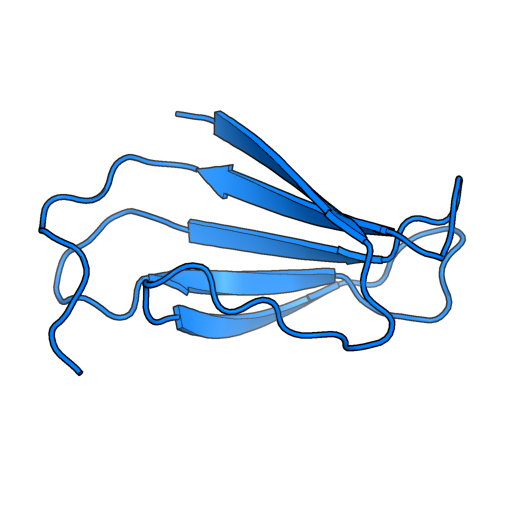RO A 1 75 ? 10.114 -18.339 -7.668 1.00 21.07 367 PRO A O 1
ATOM 616 N N . GLY A 1 76 ? 10.176 -19.849 -5.987 1.00 24.84 368 GLY A N 1
ATOM 617 C CA . GLY A 1 76 ? 11.213 -20.689 -6.560 1.00 26.89 368 GLY A CA 1
ATOM 618 C C . GLY A 1 76 ? 12.518 -20.482 -5.839 1.00 28.51 368 GLY A C 1
ATOM 619 O O . GLY A 1 76 ? 12.560 -20.431 -4.605 1.00 30.72 368 GLY A O 1
#